Protein AF-A0A954DZJ9-F1 (afdb_monomer_lite)

Radius of gyration: 19.14 Å; chains: 1; bounding box: 50×51×45 Å

pLDDT: mean 76.63, std 18.05, range [41.56, 96.44]

Sequence (138 aa):
LSIPTTGGFVGSLAGLGPGLHGLAHRPPFLQARLPGILSRLGALERLMLSPEGYGTEHLNRLTKSLLARGSRVFSFSFHSPSLRPGCTSYVRTEADRQDFLAVCRQYFDHFLGELGGVSLTPAELRERLLPSRPESSA

Foldseek 3Di:
DDDDFDKAWFAPQRVCVVVVVVVCPDPVNVVPCVVVVCCVVSHTPIDTLELQVDALVRNVRSVVVVVVVVDDDHDRDDDPLLCPACSDPQHPDVVSNVRSVVRVVSNCCCQCPVVVHDDDDPVVVVVVVDPDDPPPDD

Secondary structure (DSSP, 8-state):
-PPPPPEEEESTTTTTHHHHHHHTTSHHHHTT-HHHHHHHTTSSEEEESSSSS--HHHHHHHHHHHHHTT---------GGGGSTTSSSS--S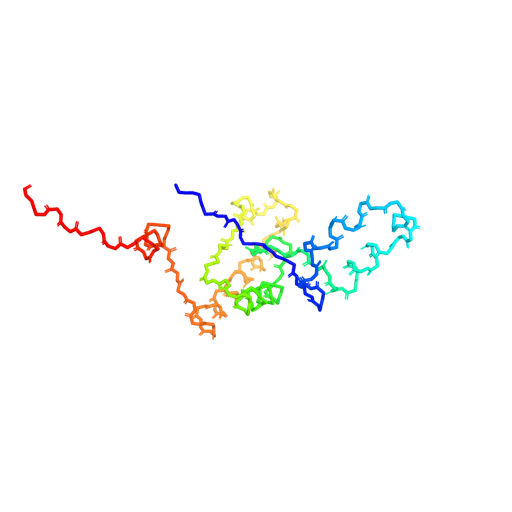HHHHHHHHHHHHHHHHIIIIIS------HHHHHHHHS--PPP---

Structure (mmCIF, N/CA/C/O backbone):
data_AF-A0A954DZJ9-F1
#
_entry.id   AF-A0A954DZJ9-F1
#
loop_
_atom_site.group_PDB
_atom_site.id
_atom_site.type_symbol
_atom_site.label_atom_id
_atom_site.label_alt_id
_atom_site.label_comp_id
_atom_site.label_asym_id
_atom_site.label_entity_id
_atom_site.label_seq_id
_atom_site.pdbx_PDB_ins_code
_atom_site.Cartn_x
_atom_site.Cartn_y
_atom_site.Cartn_z
_atom_site.occupancy
_atom_site.B_iso_or_equiv
_atom_site.auth_seq_id
_atom_site.auth_comp_id
_atom_site.auth_asym_id
_atom_site.auth_atom_id
_atom_site.pdbx_PDB_model_num
ATOM 1 N N . LEU A 1 1 ? -0.071 18.003 9.701 1.00 53.47 1 LEU A N 1
ATOM 2 C CA . LEU A 1 1 ? -0.507 16.596 9.824 1.00 53.47 1 LEU A CA 1
ATOM 3 C C . LEU A 1 1 ? 0.404 15.762 8.939 1.00 53.47 1 LEU A C 1
ATOM 5 O O . LEU A 1 1 ? 0.350 15.932 7.730 1.00 53.47 1 LEU A O 1
ATOM 9 N N . SER A 1 2 ? 1.285 14.951 9.515 1.00 61.16 2 SER A N 1
ATOM 10 C CA . SER A 1 2 ? 2.035 13.941 8.765 1.00 61.16 2 SER A CA 1
ATOM 11 C C . SER A 1 2 ? 1.315 12.603 8.920 1.00 61.16 2 SER A C 1
ATOM 13 O O . SER A 1 2 ? 0.968 12.217 10.035 1.00 61.16 2 SER A O 1
ATOM 15 N N . ILE A 1 3 ? 1.041 11.916 7.809 1.00 72.88 3 ILE A N 1
ATOM 16 C CA . ILE A 1 3 ? 0.506 10.551 7.836 1.00 72.88 3 ILE A CA 1
ATOM 17 C C . ILE A 1 3 ? 1.702 9.605 7.710 1.00 72.88 3 ILE A C 1
ATOM 19 O O . ILE A 1 3 ? 2.432 9.706 6.721 1.00 72.88 3 ILE A O 1
ATOM 23 N N . PRO A 1 4 ? 1.947 8.719 8.690 1.00 73.75 4 PRO A N 1
ATOM 24 C CA . PRO A 1 4 ? 3.036 7.760 8.588 1.00 73.75 4 PRO A CA 1
ATOM 25 C C . PRO A 1 4 ? 2.793 6.805 7.416 1.00 73.75 4 PRO A C 1
ATOM 27 O O . PRO A 1 4 ? 1.655 6.442 7.109 1.00 73.75 4 PRO A O 1
ATOM 30 N N . THR A 1 5 ? 3.869 6.383 6.758 1.00 79.88 5 THR A N 1
ATOM 31 C CA . THR A 1 5 ? 3.792 5.338 5.736 1.00 79.88 5 THR A CA 1
ATOM 32 C C . THR A 1 5 ? 3.426 4.007 6.386 1.00 79.88 5 THR A C 1
ATOM 34 O O . THR A 1 5 ? 3.836 3.703 7.509 1.00 79.88 5 THR A O 1
ATOM 37 N N . THR A 1 6 ? 2.632 3.194 5.692 1.00 80.00 6 THR A N 1
ATOM 38 C CA . THR A 1 6 ? 2.276 1.868 6.197 1.00 80.00 6 THR A CA 1
ATOM 39 C C . THR A 1 6 ? 3.383 0.879 5.863 1.00 80.00 6 THR A C 1
ATOM 41 O O . THR A 1 6 ? 3.667 0.598 4.701 1.00 80.00 6 THR A O 1
ATOM 44 N N . GLY A 1 7 ? 3.980 0.306 6.902 1.00 77.75 7 GLY A N 1
ATOM 45 C CA . GLY A 1 7 ? 4.919 -0.800 6.791 1.00 77.75 7 GLY A CA 1
ATOM 46 C C . GLY A 1 7 ? 4.859 -1.677 8.031 1.00 77.75 7 GLY A C 1
ATOM 47 O O . GLY A 1 7 ? 4.484 -1.223 9.112 1.00 77.75 7 GLY A O 1
ATOM 48 N N . GLY A 1 8 ? 5.203 -2.949 7.879 1.00 73.25 8 GLY A N 1
ATOM 49 C CA . GLY A 1 8 ? 5.116 -3.904 8.972 1.00 73.25 8 GLY A CA 1
ATOM 50 C C . GLY A 1 8 ? 5.833 -5.210 8.679 1.00 73.25 8 GLY A C 1
ATOM 51 O O . GLY A 1 8 ? 6.161 -5.527 7.536 1.00 73.25 8 GLY A O 1
ATOM 52 N N . PHE A 1 9 ? 6.075 -5.971 9.743 1.00 68.06 9 PHE A N 1
ATOM 53 C CA . PHE A 1 9 ? 6.566 -7.339 9.632 1.00 68.06 9 PHE A CA 1
ATOM 54 C C . PHE A 1 9 ? 5.401 -8.293 9.396 1.00 68.06 9 PHE A C 1
ATOM 56 O O . PHE A 1 9 ? 4.387 -8.230 10.101 1.00 68.06 9 PHE A O 1
ATOM 63 N N . VAL A 1 10 ? 5.571 -9.195 8.436 1.00 61.03 10 VAL A N 1
ATOM 64 C CA . VAL A 1 10 ? 4.602 -10.239 8.099 1.00 61.03 10 VAL A CA 1
ATOM 65 C C . VAL A 1 10 ? 5.291 -11.604 8.164 1.00 61.03 10 VAL A C 1
ATOM 67 O O . VAL A 1 10 ? 6.459 -11.720 7.796 1.00 61.03 10 VAL A O 1
ATOM 70 N N . GLY A 1 11 ? 4.586 -12.616 8.683 1.00 59.94 11 GLY A N 1
ATOM 71 C CA . GLY A 1 11 ? 5.116 -13.964 8.926 1.00 59.94 11 GLY A CA 1
ATOM 72 C C . GLY A 1 11 ? 4.651 -14.558 10.261 1.00 59.94 11 GLY A C 1
ATOM 73 O O . GLY A 1 11 ? 4.107 -13.850 11.110 1.00 59.94 11 GLY A O 1
ATOM 74 N N . SER A 1 12 ? 4.879 -15.857 10.467 1.00 55.16 12 SER A N 1
ATOM 75 C CA . SER A 1 12 ? 4.489 -16.598 11.685 1.00 55.16 12 SER A CA 1
ATOM 76 C C . SER A 1 12 ? 5.132 -16.063 12.974 1.00 55.16 12 SER A C 1
ATOM 78 O O . SER A 1 12 ? 4.597 -16.270 14.060 1.00 55.16 12 SER A O 1
ATOM 80 N N . LEU A 1 13 ? 6.238 -15.316 12.863 1.00 54.31 13 LEU A N 1
ATOM 81 C CA . LEU A 1 13 ? 6.938 -14.667 13.977 1.00 54.31 13 LEU A CA 1
ATOM 82 C C . LEU A 1 13 ? 6.727 -13.140 14.022 1.00 54.31 13 LEU A C 1
ATOM 84 O O . LEU A 1 13 ? 7.386 -12.447 14.797 1.00 54.31 13 LEU A O 1
ATOM 88 N N . ALA A 1 14 ? 5.776 -12.591 13.255 1.00 54.00 14 ALA A N 1
ATOM 89 C CA . ALA A 1 14 ? 5.515 -11.148 13.188 1.00 54.00 14 ALA A CA 1
ATOM 90 C C . ALA A 1 14 ? 5.138 -10.512 14.544 1.00 54.00 14 ALA A C 1
ATOM 92 O O . ALA A 1 14 ? 5.333 -9.306 14.733 1.00 54.00 14 ALA A O 1
ATOM 93 N N . GLY A 1 15 ? 4.623 -11.305 15.493 1.00 51.69 15 GLY A N 1
ATOM 94 C CA . GLY A 1 15 ? 4.345 -10.890 16.874 1.00 51.69 15 GLY A CA 1
ATOM 95 C C . GLY A 1 15 ? 5.594 -10.730 17.754 1.00 51.69 15 GLY A C 1
ATOM 96 O O . GLY A 1 15 ? 5.566 -9.955 18.703 1.00 51.69 15 GLY A O 1
ATOM 97 N N . LEU A 1 16 ? 6.706 -11.390 17.410 1.00 52.91 16 LEU A N 1
ATOM 98 C CA . LEU A 1 16 ? 7.977 -11.325 18.144 1.00 52.91 16 LEU A CA 1
ATOM 99 C C . LEU A 1 16 ? 8.952 -10.276 17.580 1.00 52.91 16 LEU A C 1
ATOM 101 O O . LEU A 1 16 ? 10.014 -10.061 18.158 1.00 52.91 16 LEU A O 1
ATOM 105 N N . GLY A 1 17 ? 8.602 -9.598 16.480 1.00 50.22 17 GLY A N 1
ATOM 106 C CA . GLY A 1 17 ? 9.463 -8.635 15.777 1.00 50.22 17 GLY A CA 1
ATOM 107 C C . GLY A 1 17 ? 10.120 -7.564 16.668 1.00 50.22 17 GLY A C 1
ATOM 108 O O . GLY A 1 17 ? 11.341 -7.417 16.603 1.00 50.22 17 GLY A O 1
ATOM 109 N N . PRO A 1 18 ? 9.377 -6.857 17.547 1.00 50.56 18 PRO A N 1
ATOM 110 C CA . PRO A 1 18 ? 9.975 -5.865 18.447 1.00 50.56 18 PRO A CA 1
ATOM 111 C C . PRO A 1 18 ? 10.922 -6.485 19.490 1.00 50.56 18 PRO A C 1
ATOM 113 O O . PRO A 1 18 ? 11.958 -5.905 19.806 1.00 50.56 18 PRO A O 1
ATOM 116 N N . GLY A 1 19 ? 10.598 -7.680 19.999 1.00 48.88 19 GLY A N 1
ATOM 117 C CA . GLY A 1 19 ? 11.401 -8.380 21.010 1.00 48.88 19 GLY A CA 1
ATOM 118 C C . GLY A 1 19 ? 12.680 -9.004 20.444 1.00 48.88 19 GLY A C 1
ATOM 119 O O . GLY A 1 19 ? 13.732 -8.969 21.080 1.00 48.88 19 GLY A O 1
ATOM 120 N N . LEU A 1 20 ? 12.624 -9.512 19.212 1.00 50.66 20 LEU A N 1
ATOM 121 C CA . LEU A 1 20 ? 13.772 -10.110 18.530 1.00 50.66 20 LEU A CA 1
ATOM 122 C C . LEU A 1 20 ? 14.779 -9.062 18.043 1.00 50.66 20 LEU A C 1
ATOM 124 O O . LEU A 1 20 ? 15.974 -9.344 18.049 1.00 50.66 20 LEU A O 1
ATOM 128 N N . HIS A 1 21 ? 14.341 -7.843 17.708 1.00 46.94 21 HIS A N 1
ATOM 129 C CA . HIS A 1 21 ? 15.256 -6.743 17.381 1.00 46.94 21 HIS A CA 1
ATOM 130 C C . HIS A 1 21 ? 16.143 -6.351 18.581 1.00 46.94 21 HIS A C 1
ATOM 132 O O . HIS A 1 21 ? 17.316 -6.030 18.407 1.00 46.94 21 HIS A O 1
ATOM 138 N N . GLY A 1 22 ? 15.620 -6.445 19.812 1.00 49.69 22 GLY A N 1
ATOM 139 C CA . GLY A 1 22 ? 16.402 -6.225 21.037 1.00 49.69 22 GLY A CA 1
ATOM 140 C C . GLY A 1 22 ? 17.350 -7.380 21.388 1.00 49.69 22 GLY A C 1
ATOM 141 O O . GLY A 1 22 ? 18.456 -7.151 21.876 1.00 49.69 22 GLY A O 1
ATOM 142 N N . LEU A 1 23 ? 16.952 -8.626 21.112 1.00 51.22 23 LEU A N 1
ATOM 143 C CA . LEU A 1 23 ? 17.765 -9.821 21.384 1.00 51.22 23 LEU A CA 1
ATOM 144 C C . LEU A 1 23 ? 18.866 -10.067 20.339 1.00 51.22 23 LEU A C 1
ATOM 146 O O . LEU A 1 23 ? 19.933 -10.567 20.695 1.00 51.22 23 LEU A O 1
ATOM 150 N N . ALA A 1 24 ? 18.657 -9.663 19.083 1.00 48.84 24 ALA A N 1
ATOM 151 C CA . ALA A 1 24 ? 19.630 -9.805 17.994 1.00 48.84 24 ALA A CA 1
ATOM 152 C C . ALA A 1 24 ? 20.887 -8.922 18.152 1.00 48.84 24 ALA A C 1
ATOM 154 O O . ALA A 1 24 ? 21.877 -9.145 17.458 1.00 48.84 24 ALA A O 1
ATOM 155 N N . HIS A 1 25 ? 20.880 -7.965 19.088 1.00 48.75 25 HIS A N 1
ATOM 156 C CA . HIS A 1 25 ? 22.047 -7.157 19.459 1.00 48.75 25 HIS A CA 1
ATOM 157 C C . HIS A 1 25 ? 22.874 -7.746 20.618 1.00 48.75 25 HIS A C 1
ATOM 159 O O . HIS A 1 25 ? 23.832 -7.112 21.063 1.00 48.75 25 HIS A O 1
ATOM 165 N N . ARG A 1 26 ? 22.549 -8.952 21.119 1.00 51.06 26 ARG A N 1
ATOM 166 C CA . ARG A 1 26 ? 23.372 -9.637 22.130 1.00 51.06 26 ARG A CA 1
ATOM 167 C C . ARG A 1 26 ? 24.415 -10.566 21.484 1.00 51.06 26 ARG A C 1
ATOM 169 O O . ARG A 1 26 ? 24.084 -11.310 20.558 1.00 51.06 26 ARG A O 1
ATOM 176 N N . PRO A 1 27 ? 25.663 -10.578 21.998 1.00 48.00 27 PRO A N 1
ATOM 177 C CA . PRO A 1 27 ? 26.814 -11.200 21.340 1.00 48.00 27 PRO A CA 1
ATOM 178 C C . PRO A 1 27 ? 26.690 -12.689 20.956 1.00 48.00 27 PRO A C 1
ATOM 180 O O . PRO A 1 27 ? 27.222 -13.029 19.900 1.00 48.00 27 PRO A O 1
ATOM 183 N N . PRO A 1 28 ? 25.981 -13.589 21.677 1.00 52.41 28 PRO A N 1
ATOM 184 C CA . PRO A 1 28 ? 25.961 -14.997 21.269 1.00 52.41 28 PRO A CA 1
ATOM 185 C C . PRO A 1 28 ? 25.149 -15.272 19.988 1.00 52.41 28 PRO A C 1
ATOM 187 O O . PRO A 1 28 ? 25.346 -16.310 19.365 1.00 52.41 28 PRO A O 1
ATOM 190 N N . PHE A 1 29 ? 24.267 -14.361 19.548 1.00 47.72 29 PHE A N 1
ATOM 191 C CA . PHE A 1 29 ? 23.395 -14.585 18.379 1.00 47.72 29 PHE A CA 1
ATOM 192 C C . PHE A 1 29 ? 23.933 -14.001 17.059 1.00 47.72 29 PHE A C 1
ATOM 194 O O . PHE A 1 29 ? 23.497 -14.417 15.984 1.00 47.72 29 PHE A O 1
ATOM 201 N N . LEU A 1 30 ? 24.918 -13.097 17.115 1.00 49.56 30 LEU A N 1
ATOM 202 C CA . LEU A 1 30 ? 25.586 -12.524 15.935 1.00 49.56 30 LEU A CA 1
ATOM 203 C C . LEU A 1 30 ? 26.474 -13.545 15.204 1.00 49.56 30 LEU A C 1
ATOM 205 O O . LEU A 1 30 ? 26.577 -13.509 13.979 1.00 49.56 30 LEU A O 1
ATOM 209 N N . GLN A 1 31 ? 27.071 -14.493 15.934 1.00 48.66 31 GLN A N 1
ATOM 210 C CA . GLN A 1 31 ? 27.932 -15.533 15.354 1.00 48.66 31 GLN A CA 1
ATOM 211 C C . GLN A 1 31 ? 27.162 -16.601 14.566 1.00 48.66 31 GLN A C 1
ATOM 213 O O . GLN A 1 31 ? 27.748 -17.276 13.722 1.00 48.66 31 GLN A O 1
ATOM 218 N N . ALA A 1 32 ? 25.851 -16.742 14.779 1.00 53.25 32 ALA A N 1
ATOM 219 C CA . ALA A 1 32 ? 25.109 -17.882 14.252 1.00 53.25 32 ALA A CA 1
ATOM 220 C C . ALA A 1 32 ? 24.558 -17.702 12.821 1.00 53.25 32 ALA A C 1
ATOM 222 O O . ALA A 1 32 ? 23.932 -18.621 12.306 1.00 53.25 32 ALA A O 1
ATOM 223 N N . ARG A 1 33 ? 24.731 -16.545 12.153 1.00 51.00 33 ARG A N 1
ATOM 224 C CA . ARG A 1 33 ? 24.140 -16.249 10.814 1.00 51.00 33 ARG A CA 1
ATOM 225 C C . ARG A 1 33 ? 22.610 -16.469 10.703 1.00 51.00 33 ARG A C 1
ATOM 227 O O . ARG A 1 33 ? 22.045 -16.339 9.616 1.00 51.00 33 ARG A O 1
ATOM 234 N N . LEU A 1 34 ? 21.917 -16.719 11.816 1.00 49.97 34 LEU A N 1
ATOM 235 C CA . LEU A 1 34 ? 20.474 -16.962 11.892 1.00 49.97 34 LEU A CA 1
ATOM 236 C C . LEU A 1 34 ? 19.585 -15.820 11.356 1.00 49.97 34 LEU A C 1
ATOM 238 O O . LEU A 1 34 ? 18.559 -16.137 10.751 1.00 49.97 34 LEU A O 1
ATOM 242 N N . PRO A 1 35 ? 19.939 -14.521 11.489 1.00 51.38 35 PRO A N 1
ATOM 243 C CA . PRO A 1 35 ? 19.103 -13.437 10.963 1.00 51.38 35 PRO A CA 1
ATOM 244 C C . PRO A 1 35 ? 18.878 -13.540 9.447 1.00 51.38 35 PRO A C 1
ATOM 246 O O . PRO A 1 35 ? 17.789 -13.255 8.953 1.00 51.38 35 PRO A O 1
ATOM 249 N N . GLY A 1 36 ? 19.890 -14.009 8.707 1.00 49.59 36 GLY A N 1
ATOM 250 C CA . GLY A 1 36 ? 19.811 -14.176 7.256 1.00 49.59 36 GLY A CA 1
ATOM 251 C C . GLY A 1 36 ? 18.955 -15.367 6.820 1.00 49.59 36 GLY A C 1
ATOM 252 O O . GLY A 1 36 ? 18.349 -15.317 5.754 1.00 49.59 36 GLY A O 1
ATOM 253 N N . ILE A 1 37 ? 18.867 -16.420 7.637 1.00 53.84 37 ILE A N 1
ATOM 254 C CA . ILE A 1 37 ? 18.069 -17.621 7.338 1.00 53.84 37 ILE A CA 1
ATOM 255 C C . ILE A 1 37 ? 16.589 -17.378 7.676 1.00 53.84 37 ILE A C 1
ATOM 257 O O . ILE A 1 37 ? 15.716 -17.724 6.886 1.00 53.84 37 ILE A O 1
ATOM 261 N N . LEU A 1 38 ? 16.298 -16.693 8.787 1.00 48.69 38 LEU A N 1
ATOM 262 C CA . LEU A 1 38 ? 14.930 -16.330 9.188 1.00 48.69 38 LEU A CA 1
ATOM 263 C C . LEU A 1 38 ? 14.282 -15.292 8.257 1.00 48.69 38 LEU A C 1
ATOM 265 O O . LEU A 1 38 ? 13.086 -15.380 7.980 1.00 48.69 38 LEU A O 1
ATOM 269 N N . SER A 1 39 ? 15.072 -14.354 7.726 1.00 47.44 39 SER A N 1
ATOM 270 C CA . SER A 1 39 ? 14.625 -13.410 6.689 1.00 47.44 39 SER A CA 1
ATOM 271 C C . SER A 1 39 ? 14.310 -14.121 5.360 1.00 47.44 39 SER A C 1
ATOM 273 O O . SER A 1 39 ? 13.371 -13.756 4.660 1.00 47.44 39 SER A O 1
ATOM 275 N N . ARG A 1 40 ? 15.033 -15.210 5.046 1.00 48.28 40 ARG A N 1
ATOM 276 C CA . ARG A 1 40 ? 14.842 -16.025 3.830 1.00 48.28 40 ARG A CA 1
ATOM 277 C C . ARG A 1 40 ? 13.704 -17.049 3.912 1.00 48.28 40 ARG A C 1
ATOM 279 O O . ARG A 1 40 ? 13.290 -17.552 2.876 1.00 48.28 40 ARG A O 1
ATOM 286 N N . LEU A 1 41 ? 13.193 -17.347 5.108 1.00 49.41 41 LEU A N 1
ATOM 287 C CA . LEU A 1 41 ? 12.119 -18.327 5.339 1.00 49.41 41 LEU A CA 1
ATOM 288 C C . LEU A 1 41 ? 10.715 -17.700 5.475 1.00 49.41 41 LEU A C 1
ATOM 290 O O . LEU A 1 41 ? 9.775 -18.394 5.851 1.00 49.41 41 LEU A O 1
ATOM 294 N N . GLY A 1 42 ? 10.544 -16.398 5.212 1.00 50.28 42 GLY A N 1
ATOM 295 C CA . GLY A 1 42 ? 9.234 -15.729 5.312 1.00 50.28 42 GLY A CA 1
ATOM 296 C C . GLY A 1 42 ? 8.730 -15.526 6.750 1.00 50.28 42 GLY A C 1
ATOM 297 O O . GLY A 1 42 ? 7.559 -15.215 6.968 1.00 50.28 42 GLY A O 1
ATOM 298 N N . ALA A 1 43 ? 9.606 -15.699 7.747 1.00 53.19 43 ALA A N 1
ATOM 299 C CA . ALA A 1 43 ? 9.260 -15.557 9.160 1.00 53.19 43 ALA A CA 1
ATOM 300 C C . ALA A 1 43 ? 9.228 -14.091 9.631 1.00 53.19 43 ALA A C 1
ATOM 302 O O . ALA A 1 43 ? 8.443 -13.748 10.518 1.00 53.19 43 ALA A O 1
ATOM 303 N N . LEU A 1 44 ? 10.072 -13.239 9.038 1.00 55.06 44 LEU A N 1
ATOM 304 C CA . LEU A 1 44 ? 10.180 -11.805 9.316 1.00 55.06 44 LEU A CA 1
ATOM 305 C C . LEU A 1 44 ? 10.468 -11.046 8.019 1.00 55.06 44 LEU A C 1
ATOM 307 O O . LEU A 1 44 ? 11.588 -10.609 7.766 1.00 55.06 44 LEU A O 1
ATOM 311 N N . GLU A 1 45 ? 9.445 -10.888 7.189 1.00 66.62 45 GLU A N 1
ATOM 312 C CA . GLU A 1 45 ? 9.546 -10.063 5.991 1.00 66.62 45 GLU A CA 1
ATOM 313 C C . GLU A 1 45 ? 9.056 -8.648 6.301 1.00 66.62 45 GLU A C 1
ATOM 315 O O . GLU A 1 45 ? 7.940 -8.465 6.797 1.00 66.62 45 GLU A O 1
ATOM 320 N N . ARG A 1 46 ? 9.902 -7.641 6.055 1.00 72.75 46 ARG A N 1
ATOM 321 C CA . ARG A 1 46 ? 9.535 -6.232 6.230 1.00 72.75 46 ARG A CA 1
ATOM 322 C C . ARG A 1 46 ? 8.898 -5.733 4.942 1.00 72.75 46 ARG A C 1
ATOM 324 O O . ARG A 1 46 ? 9.609 -5.395 4.004 1.00 72.75 46 ARG A O 1
ATOM 331 N N . LEU A 1 47 ? 7.575 -5.659 4.936 1.00 80.25 47 LEU A N 1
ATOM 332 C CA . LEU A 1 47 ? 6.812 -5.151 3.806 1.00 80.25 47 LEU A CA 1
ATOM 333 C C . LEU A 1 47 ? 6.434 -3.688 4.022 1.00 80.25 47 LEU A C 1
ATOM 335 O O . LEU A 1 47 ? 6.184 -3.245 5.146 1.00 80.25 47 LEU A O 1
ATOM 339 N N . MET A 1 48 ? 6.361 -2.949 2.921 1.00 86.38 48 MET A N 1
ATOM 340 C CA . MET A 1 48 ? 5.772 -1.617 2.865 1.00 86.38 48 MET A CA 1
ATOM 341 C C . MET A 1 48 ? 4.582 -1.635 1.920 1.00 86.38 48 MET A C 1
ATOM 343 O O . MET A 1 48 ? 4.579 -2.370 0.936 1.00 86.38 48 MET A O 1
ATOM 347 N N . LEU A 1 49 ? 3.582 -0.808 2.210 1.00 88.88 49 LEU A N 1
ATOM 348 C CA . LEU A 1 49 ? 2.414 -0.663 1.359 1.00 88.88 49 LEU A CA 1
ATOM 349 C C . LEU A 1 49 ? 2.737 0.260 0.174 1.00 88.88 49 LEU A C 1
ATOM 351 O O . LEU A 1 49 ? 2.336 1.424 0.126 1.00 88.88 49 LEU A O 1
ATOM 355 N N . SER A 1 50 ? 3.540 -0.270 -0.747 1.00 90.81 50 SER A N 1
ATOM 356 C CA . SER A 1 50 ? 4.023 0.407 -1.946 1.00 90.81 50 SER A CA 1
ATOM 357 C C . SER A 1 50 ? 4.134 -0.581 -3.111 1.00 90.81 50 SER A C 1
ATOM 359 O O . SER A 1 50 ? 4.645 -1.679 -2.908 1.00 90.81 50 SER A O 1
ATOM 361 N N . PRO A 1 51 ? 3.743 -0.195 -4.334 1.00 89.25 51 PRO A N 1
ATOM 362 C CA . PRO A 1 51 ? 3.979 -0.978 -5.549 1.00 89.25 51 PRO A CA 1
ATOM 363 C C . PRO A 1 51 ? 5.469 -1.015 -5.957 1.00 89.25 51 PRO A C 1
ATOM 365 O O . PRO A 1 51 ? 5.850 -1.736 -6.875 1.00 89.25 51 PRO A O 1
ATOM 368 N N . GLU A 1 52 ? 6.342 -0.246 -5.296 1.00 88.19 52 GLU A N 1
ATOM 369 C CA . GLU A 1 52 ? 7.782 -0.233 -5.569 1.00 88.19 52 GLU A CA 1
ATOM 370 C C . GLU A 1 52 ? 8.472 -1.455 -4.958 1.00 88.19 52 GLU A C 1
ATOM 372 O O . GLU A 1 52 ? 8.845 -1.467 -3.784 1.00 88.19 52 GLU A O 1
ATOM 377 N N . GLY A 1 53 ? 8.643 -2.492 -5.777 1.00 81.56 53 GLY A N 1
ATOM 378 C CA . GLY A 1 53 ? 9.321 -3.728 -5.383 1.00 81.56 53 GLY A CA 1
ATOM 379 C C . GLY A 1 53 ? 8.421 -4.762 -4.702 1.00 81.56 53 GLY A C 1
ATOM 380 O O . GLY A 1 53 ? 8.918 -5.825 -4.338 1.00 81.56 53 GLY A O 1
ATOM 381 N N . TYR A 1 54 ? 7.115 -4.497 -4.574 1.00 87.50 54 TYR A N 1
ATOM 382 C CA . TYR A 1 54 ? 6.141 -5.445 -4.031 1.00 87.50 54 TYR A CA 1
ATOM 383 C C . TYR A 1 54 ? 4.939 -5.608 -4.963 1.00 87.50 54 TYR A C 1
ATOM 385 O O . TYR A 1 54 ? 4.326 -4.634 -5.390 1.00 87.50 54 TYR A O 1
ATOM 393 N N . GLY A 1 55 ? 4.587 -6.861 -5.253 1.00 90.25 55 GLY A N 1
ATOM 394 C CA . GLY A 1 55 ? 3.376 -7.200 -6.007 1.00 90.25 55 GLY A CA 1
ATOM 395 C C . GLY A 1 55 ? 2.109 -7.228 -5.146 1.00 90.25 55 GLY A C 1
ATOM 396 O O . GLY A 1 55 ? 2.173 -7.217 -3.915 1.00 90.25 55 GLY A O 1
ATOM 397 N N . THR A 1 56 ? 0.955 -7.356 -5.803 1.00 92.56 56 THR A N 1
ATOM 398 C CA . THR A 1 56 ? -0.389 -7.345 -5.195 1.00 92.56 56 THR A CA 1
ATOM 399 C C . THR A 1 56 ? -0.533 -8.310 -4.011 1.00 92.56 56 THR A C 1
ATOM 401 O O . THR A 1 56 ? -1.083 -7.945 -2.973 1.00 92.56 56 THR A O 1
ATOM 404 N N . GLU A 1 57 ? 0.012 -9.526 -4.115 1.00 90.31 57 GLU A N 1
ATOM 405 C CA . GLU A 1 57 ? -0.057 -10.534 -3.047 1.00 90.31 57 GLU A CA 1
ATOM 406 C C . GLU A 1 57 ? 0.623 -10.067 -1.749 1.00 90.31 57 GLU A C 1
ATOM 408 O O . GLU A 1 57 ? 0.066 -10.215 -0.658 1.00 90.31 57 GLU A O 1
ATOM 413 N N . HIS A 1 58 ? 1.800 -9.442 -1.857 1.00 89.75 58 HIS A N 1
ATOM 414 C CA . HIS A 1 58 ? 2.539 -8.913 -0.710 1.00 89.75 58 HIS A CA 1
ATOM 415 C C . HIS A 1 58 ? 1.741 -7.808 -0.012 1.00 89.75 58 HIS A C 1
ATOM 417 O O . HIS A 1 58 ? 1.612 -7.816 1.214 1.00 89.75 58 HIS A O 1
ATOM 423 N N . LEU A 1 59 ? 1.162 -6.896 -0.796 1.00 93.00 59 LEU A N 1
ATOM 424 C CA . LEU A 1 59 ? 0.359 -5.782 -0.295 1.00 93.00 59 LEU A CA 1
ATOM 425 C C . LEU A 1 59 ? -0.887 -6.287 0.437 1.00 93.00 59 LEU A C 1
ATOM 427 O O . LEU A 1 59 ? -1.138 -5.896 1.577 1.00 93.00 59 LEU A O 1
ATOM 431 N N . ASN A 1 60 ? -1.610 -7.236 -0.160 1.00 93.06 60 ASN A N 1
ATOM 432 C CA . ASN A 1 60 ? -2.792 -7.842 0.449 1.00 93.06 60 ASN A CA 1
ATOM 433 C C . ASN A 1 60 ? -2.445 -8.579 1.749 1.00 93.06 60 ASN A C 1
ATOM 435 O O . ASN A 1 60 ? -3.157 -8.452 2.748 1.00 93.06 60 ASN A O 1
ATOM 439 N N . ARG A 1 61 ? -1.330 -9.319 1.775 1.00 90.12 61 ARG A N 1
ATOM 440 C CA . ARG A 1 61 ? -0.873 -10.035 2.973 1.00 90.12 61 ARG A CA 1
ATOM 441 C C . ARG A 1 61 ? -0.475 -9.073 4.097 1.00 90.12 61 ARG A C 1
ATOM 443 O O . ARG A 1 61 ? -0.834 -9.314 5.252 1.00 90.12 61 ARG A O 1
ATOM 450 N N . LEU A 1 62 ? 0.215 -7.976 3.774 1.00 89.88 62 LEU A N 1
ATOM 451 C CA . LEU A 1 62 ? 0.542 -6.918 4.734 1.00 89.88 62 LEU A CA 1
ATOM 452 C C . LEU A 1 62 ? -0.725 -6.291 5.316 1.00 89.88 62 LEU A C 1
ATOM 454 O O . LEU A 1 62 ? -0.860 -6.223 6.539 1.00 89.88 62 LEU A O 1
ATOM 458 N N . THR A 1 63 ? -1.666 -5.889 4.463 1.00 91.56 63 THR A N 1
ATOM 459 C CA . THR A 1 63 ? -2.917 -5.260 4.896 1.00 91.56 63 THR A CA 1
ATOM 460 C C . THR A 1 63 ? -3.729 -6.193 5.791 1.00 91.56 63 THR A C 1
ATOM 462 O O . THR A 1 63 ? -4.112 -5.790 6.886 1.00 91.56 63 THR A O 1
ATOM 465 N N . LYS A 1 64 ? -3.914 -7.464 5.407 1.00 91.19 64 LYS A N 1
ATOM 466 C CA . LYS A 1 64 ? -4.626 -8.462 6.228 1.00 91.19 64 LYS A CA 1
ATOM 467 C C . LYS A 1 64 ? -3.956 -8.688 7.588 1.00 91.19 64 LYS A C 1
ATOM 469 O O . LYS A 1 64 ? -4.638 -8.718 8.610 1.00 91.19 64 LYS A O 1
ATOM 474 N N . SER A 1 65 ? -2.625 -8.788 7.618 1.00 87.56 65 SER A N 1
ATOM 475 C CA . SER A 1 65 ? -1.853 -8.936 8.862 1.00 87.56 65 SER A CA 1
ATOM 476 C C . SER A 1 65 ? -2.046 -7.742 9.801 1.00 87.56 65 SER A C 1
ATOM 478 O O . SER A 1 65 ? -2.327 -7.907 10.987 1.00 87.56 65 SER A O 1
ATOM 480 N N . LEU A 1 66 ? -1.942 -6.521 9.278 1.00 87.88 66 LEU A N 1
ATOM 481 C CA . LEU A 1 66 ? -2.117 -5.300 10.062 1.00 87.88 66 LEU A CA 1
ATOM 482 C C . LEU A 1 66 ? -3.574 -5.099 10.513 1.00 87.88 66 LEU A C 1
ATOM 484 O O . LEU A 1 66 ? -3.805 -4.710 11.658 1.00 87.88 66 LEU A O 1
ATOM 488 N N . LEU A 1 67 ? -4.556 -5.432 9.667 1.00 90.88 67 LEU A N 1
ATOM 489 C CA . LEU A 1 67 ? -5.979 -5.435 10.029 1.00 90.88 67 LEU A CA 1
ATOM 490 C C . LEU A 1 67 ? -6.249 -6.348 11.232 1.00 90.88 67 LEU A C 1
ATOM 492 O O . LEU A 1 67 ? -6.896 -5.917 12.195 1.00 90.88 67 LEU A O 1
ATOM 496 N N . ALA A 1 68 ? -5.708 -7.572 11.205 1.00 88.75 68 ALA A N 1
ATOM 497 C CA . ALA A 1 68 ? -5.821 -8.540 12.297 1.00 88.75 68 ALA A CA 1
ATOM 498 C C . ALA A 1 68 ? -5.162 -8.048 13.600 1.00 88.75 68 ALA A C 1
ATOM 500 O O . ALA A 1 68 ? -5.601 -8.402 14.689 1.00 88.75 68 ALA A O 1
ATOM 501 N N . ARG A 1 69 ? -4.147 -7.180 13.500 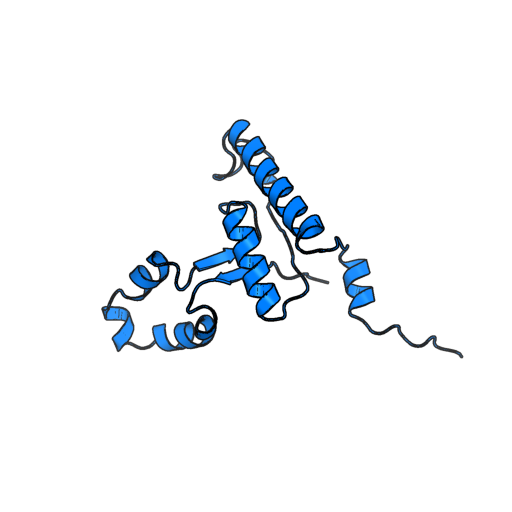1.00 86.19 69 ARG A N 1
ATOM 502 C CA . ARG A 1 69 ? -3.459 -6.544 14.641 1.00 86.19 69 ARG A CA 1
ATOM 503 C C . ARG A 1 69 ? -4.138 -5.258 15.126 1.00 86.19 69 ARG A C 1
ATOM 505 O O . ARG A 1 69 ? -3.605 -4.586 16.002 1.00 86.19 69 ARG A O 1
ATOM 512 N N . GLY A 1 70 ? -5.296 -4.907 14.565 1.00 87.88 70 GLY A N 1
ATOM 513 C CA . GLY A 1 70 ? -6.085 -3.748 14.986 1.00 87.88 70 GLY A CA 1
ATOM 514 C C . GLY A 1 70 ? -5.812 -2.459 14.208 1.00 87.88 70 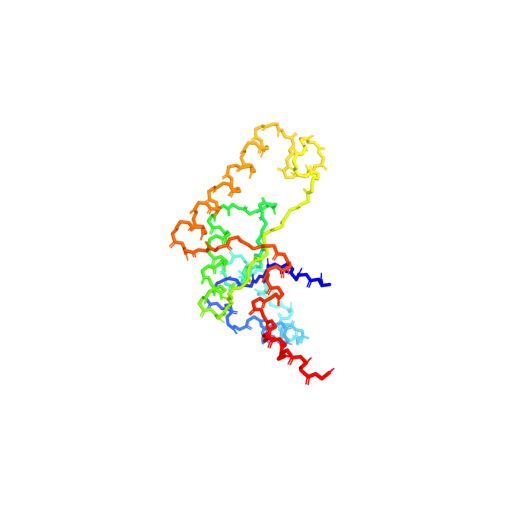GLY A C 1
ATOM 515 O O . GLY A 1 70 ? -6.469 -1.456 14.476 1.00 87.88 70 GLY A O 1
ATOM 516 N N . SER A 1 71 ? -4.911 -2.450 13.219 1.00 90.12 71 SER A N 1
ATOM 517 C CA . SER A 1 71 ? -4.742 -1.279 12.351 1.00 90.12 71 SER A CA 1
ATOM 518 C C . SER A 1 71 ? -6.018 -1.029 11.543 1.00 90.12 71 SER A C 1
ATOM 520 O O . SER A 1 71 ? -6.665 -1.965 11.071 1.00 90.12 71 SER A O 1
ATOM 522 N N . ARG A 1 72 ? -6.405 0.242 11.404 1.00 90.31 72 ARG A N 1
ATOM 523 C CA . ARG A 1 72 ? -7.605 0.669 10.655 1.00 90.31 72 ARG A CA 1
ATOM 524 C C . ARG A 1 72 ? -7.322 1.737 9.604 1.00 90.31 72 ARG A C 1
ATOM 526 O O . ARG A 1 72 ? -8.194 2.045 8.804 1.00 90.31 72 ARG A O 1
ATOM 533 N N . VAL A 1 73 ? -6.112 2.290 9.603 1.00 90.06 73 VAL A N 1
ATOM 534 C CA . VAL A 1 73 ? -5.679 3.336 8.677 1.00 90.06 73 VAL A CA 1
ATOM 535 C C . VAL A 1 73 ? -4.459 2.826 7.927 1.00 90.06 73 VAL A C 1
ATOM 537 O O . VAL A 1 73 ? -3.502 2.359 8.547 1.00 90.06 73 VAL A O 1
ATOM 540 N N . PHE A 1 74 ? -4.510 2.923 6.601 1.00 91.94 74 PHE A N 1
ATOM 541 C CA . PHE A 1 74 ? -3.478 2.444 5.689 1.00 91.94 74 PHE A CA 1
ATOM 542 C C . PHE A 1 74 ? -3.091 3.567 4.730 1.00 91.94 74 PHE A C 1
ATOM 544 O O . PHE A 1 74 ? -3.954 4.206 4.136 1.00 91.94 74 PHE A O 1
ATOM 551 N N . SER A 1 75 ? -1.793 3.805 4.591 1.00 91.56 75 SER A N 1
ATOM 552 C CA . SER A 1 75 ? -1.204 4.785 3.688 1.00 91.56 75 SER A CA 1
ATOM 553 C C . SER A 1 75 ? -0.475 4.039 2.578 1.00 91.56 75 SER A C 1
ATOM 555 O O . SER A 1 75 ? 0.555 3.406 2.824 1.00 91.56 75 SER A O 1
ATOM 557 N N . PHE A 1 76 ? -1.050 4.079 1.377 1.00 91.00 76 PHE A N 1
ATOM 558 C CA . PHE A 1 76 ? -0.454 3.541 0.158 1.00 91.00 76 PHE A CA 1
ATOM 559 C C . PHE A 1 76 ? 0.380 4.636 -0.506 1.00 91.00 76 PHE A C 1
ATOM 561 O O . PHE A 1 76 ? -0.147 5.700 -0.833 1.00 91.00 76 PHE A O 1
ATOM 568 N N . SER A 1 77 ? 1.676 4.398 -0.698 1.00 89.50 77 SER A N 1
ATOM 569 C CA . SER A 1 77 ? 2.603 5.443 -1.147 1.00 89.50 77 SER A CA 1
ATOM 570 C C . SER A 1 77 ? 3.616 4.924 -2.155 1.00 89.50 77 SER A C 1
ATOM 572 O O . SER A 1 77 ? 4.184 3.857 -1.952 1.00 89.50 77 SER A O 1
ATOM 574 N N . PHE A 1 78 ? 3.905 5.724 -3.177 1.00 91.00 78 PHE A N 1
ATOM 575 C CA . PHE A 1 78 ? 5.001 5.530 -4.126 1.00 91.00 78 PHE A CA 1
ATOM 576 C C . PHE A 1 78 ? 5.556 6.888 -4.558 1.00 91.00 78 PHE A C 1
ATOM 578 O O . PHE A 1 78 ? 4.915 7.925 -4.368 1.00 91.00 78 PHE A O 1
ATOM 585 N N . HIS A 1 79 ? 6.743 6.892 -5.152 1.00 88.62 79 HIS A N 1
ATOM 586 C CA . HIS A 1 79 ? 7.396 8.101 -5.625 1.00 88.62 79 HIS A CA 1
ATOM 587 C C . HIS A 1 79 ? 6.976 8.393 -7.071 1.00 88.62 79 HIS A C 1
ATOM 589 O O . HIS A 1 79 ? 6.948 7.502 -7.920 1.00 88.62 79 HIS A O 1
ATOM 595 N N . SER A 1 80 ? 6.694 9.660 -7.388 1.00 87.56 80 SER A N 1
ATOM 596 C CA . SER A 1 80 ? 6.301 10.070 -8.744 1.00 87.56 80 SER A CA 1
ATOM 597 C C . SER A 1 80 ? 7.288 9.681 -9.863 1.00 87.56 80 SER A C 1
ATOM 599 O O . SER A 1 80 ? 6.806 9.412 -10.966 1.00 87.56 80 SER A O 1
ATOM 601 N N . PRO A 1 81 ? 8.619 9.558 -9.643 1.00 89.50 81 PRO A N 1
ATOM 602 C CA . PRO A 1 81 ? 9.534 9.050 -10.665 1.00 89.50 81 PRO A CA 1
ATOM 603 C C . PRO A 1 81 ? 9.211 7.624 -11.126 1.00 89.50 81 PRO A C 1
ATOM 605 O O . PRO A 1 81 ? 9.475 7.302 -12.278 1.00 89.50 81 PRO A O 1
ATOM 608 N N . SER A 1 82 ? 8.586 6.794 -10.283 1.00 84.94 82 SER A N 1
ATOM 609 C CA . SER A 1 82 ? 8.171 5.429 -10.640 1.00 84.94 82 SER A CA 1
ATOM 610 C C . SER A 1 82 ? 7.043 5.397 -11.678 1.00 84.94 82 SER A C 1
ATOM 612 O O . SER A 1 82 ? 6.781 4.357 -12.265 1.00 84.94 82 SER A O 1
ATOM 614 N N . LEU A 1 83 ? 6.400 6.532 -11.976 1.00 86.81 83 LEU A N 1
ATOM 615 C CA . LEU A 1 83 ? 5.437 6.636 -13.077 1.00 86.81 83 LEU A CA 1
ATOM 616 C C . LEU A 1 83 ? 6.091 6.922 -14.434 1.00 86.81 83 LEU A C 1
ATOM 618 O O . LEU A 1 83 ? 5.398 6.891 -15.452 1.00 86.81 83 LEU A O 1
ATOM 622 N N . ARG A 1 84 ? 7.393 7.234 -14.464 1.00 87.75 84 ARG A N 1
ATOM 623 C CA . ARG A 1 84 ? 8.128 7.550 -15.689 1.00 87.75 84 ARG A CA 1
ATOM 624 C C . ARG A 1 84 ? 9.149 6.444 -15.991 1.00 87.75 84 ARG A C 1
ATOM 626 O O . ARG A 1 84 ? 10.060 6.243 -15.186 1.00 87.75 84 ARG A O 1
ATOM 633 N N . PRO A 1 85 ? 9.057 5.777 -17.156 1.00 89.75 85 PRO A N 1
ATOM 634 C CA . PRO A 1 85 ? 10.055 4.800 -17.575 1.00 89.75 85 PRO A CA 1
ATOM 635 C C . PRO A 1 85 ? 11.470 5.380 -17.575 1.00 89.75 85 PRO A C 1
ATOM 637 O O . PRO A 1 85 ? 11.699 6.487 -18.061 1.00 89.75 85 PRO A O 1
ATOM 640 N N . GLY A 1 86 ? 12.411 4.630 -17.004 1.00 84.75 86 GLY A N 1
ATOM 641 C CA . GLY A 1 86 ? 13.833 4.971 -16.966 1.00 84.75 86 GLY A CA 1
ATOM 642 C C . GLY A 1 86 ? 14.251 5.901 -15.821 1.00 84.75 86 GLY A C 1
ATOM 643 O O . GLY A 1 86 ? 15.438 6.188 -15.694 1.00 84.75 86 GLY A O 1
ATOM 644 N N . CYS A 1 87 ? 13.325 6.358 -14.969 1.00 82.00 87 CYS A N 1
ATOM 645 C CA . CYS A 1 87 ? 13.659 7.212 -13.821 1.00 82.00 87 CYS A CA 1
ATOM 646 C C . CYS A 1 87 ? 13.934 6.448 -12.522 1.00 82.00 87 CYS A C 1
ATOM 648 O O . CYS A 1 87 ? 14.538 7.012 -11.609 1.00 82.00 87 CYS A O 1
ATOM 650 N N . THR A 1 88 ? 13.506 5.189 -12.416 1.00 85.62 88 THR A N 1
ATOM 651 C CA . THR A 1 88 ? 13.779 4.336 -11.253 1.00 85.62 88 THR A CA 1
ATOM 652 C C . THR A 1 88 ? 14.218 2.945 -11.689 1.00 85.62 88 THR A C 1
ATOM 654 O O . THR A 1 88 ? 14.017 2.527 -12.829 1.00 85.62 88 THR A O 1
ATOM 657 N N . SER A 1 89 ? 14.817 2.194 -10.766 1.00 86.75 89 SER A N 1
ATOM 658 C CA . SER A 1 89 ? 15.154 0.788 -10.995 1.00 86.75 89 SER A CA 1
ATOM 659 C C . SER A 1 89 ? 13.921 -0.112 -11.134 1.00 86.75 89 SER A C 1
ATOM 661 O O . SER A 1 89 ? 14.076 -1.208 -11.676 1.00 86.75 89 SER A O 1
ATOM 663 N N . TYR A 1 90 ? 12.752 0.344 -10.658 1.00 84.06 90 TYR A N 1
ATOM 664 C CA . TYR A 1 90 ? 11.479 -0.383 -10.654 1.00 84.06 90 TYR A CA 1
ATOM 665 C C . TYR A 1 90 ? 10.730 -0.291 -11.983 1.00 84.06 90 TYR A C 1
ATOM 667 O O . TYR A 1 90 ? 10.080 -1.252 -12.371 1.00 84.06 90 TYR A O 1
ATOM 675 N N . VAL A 1 91 ? 10.817 0.853 -12.666 1.00 89.25 91 VAL A N 1
ATOM 676 C CA . VAL A 1 91 ? 10.113 1.098 -13.928 1.00 89.25 91 VAL A CA 1
ATOM 677 C C . VAL A 1 91 ? 11.123 1.575 -14.962 1.00 89.25 91 VAL A C 1
ATOM 679 O O . VAL A 1 91 ? 11.451 2.759 -15.051 1.00 89.25 91 VAL A O 1
ATOM 682 N N . ARG A 1 92 ? 11.667 0.626 -15.727 1.00 90.44 92 ARG A N 1
ATOM 683 C CA . ARG A 1 92 ? 12.692 0.875 -16.752 1.00 90.44 92 ARG A CA 1
ATOM 684 C C . ARG A 1 92 ? 12.069 0.978 -18.135 1.00 90.44 92 ARG A C 1
ATOM 686 O O . ARG A 1 92 ? 12.528 1.772 -18.950 1.00 90.44 92 ARG A O 1
ATOM 693 N N . THR A 1 93 ? 11.022 0.197 -18.377 1.00 92.38 93 THR A N 1
ATOM 694 C CA . THR A 1 93 ? 10.295 0.138 -19.646 1.00 92.38 93 THR A CA 1
ATOM 695 C C . THR A 1 93 ? 8.845 0.596 -19.490 1.00 92.38 93 THR A C 1
ATOM 697 O O . THR A 1 93 ? 8.328 0.733 -18.380 1.00 92.38 93 THR A O 1
ATOM 700 N N . GLU A 1 94 ? 8.164 0.840 -20.612 1.00 92.31 94 GLU A N 1
ATOM 701 C CA . GLU A 1 94 ? 6.721 1.107 -20.587 1.00 92.31 94 GLU A CA 1
ATOM 702 C C . GLU A 1 94 ? 5.926 -0.135 -20.148 1.00 92.31 94 GLU A C 1
ATOM 704 O O . GLU A 1 94 ? 4.904 0.016 -19.489 1.00 92.31 94 GLU A O 1
ATOM 709 N N . ALA A 1 95 ? 6.413 -1.352 -20.425 1.00 92.75 95 ALA A N 1
ATOM 710 C CA . ALA A 1 95 ? 5.793 -2.579 -19.920 1.00 92.75 95 ALA A CA 1
ATOM 711 C C . ALA A 1 95 ? 5.847 -2.631 -18.383 1.00 92.75 95 ALA A C 1
ATOM 713 O O . ALA A 1 95 ? 4.812 -2.813 -17.747 1.00 92.75 95 ALA A O 1
ATOM 714 N N . ASP A 1 96 ? 7.004 -2.316 -17.789 1.00 91.12 96 ASP A N 1
ATOM 715 C CA . ASP A 1 96 ? 7.159 -2.250 -16.328 1.00 91.12 96 ASP A CA 1
ATOM 716 C C . ASP A 1 96 ? 6.189 -1.231 -15.708 1.00 91.12 96 ASP A C 1
ATOM 718 O O . ASP A 1 96 ? 5.670 -1.429 -14.611 1.00 91.12 96 ASP A O 1
ATOM 722 N N . ARG A 1 97 ? 5.920 -0.123 -16.412 1.00 93.12 97 ARG A N 1
ATOM 723 C CA . ARG A 1 97 ? 4.957 0.890 -15.969 1.00 93.12 97 ARG A CA 1
ATOM 724 C C . ARG A 1 97 ? 3.529 0.354 -16.001 1.00 93.12 97 ARG A C 1
ATOM 726 O O . ARG A 1 97 ? 2.752 0.653 -15.093 1.00 93.12 97 ARG A O 1
ATOM 733 N N . GLN A 1 98 ? 3.162 -0.398 -17.037 1.00 93.94 98 GLN A N 1
ATOM 734 C CA . GLN A 1 98 ? 1.842 -1.023 -17.116 1.00 93.94 98 GLN A CA 1
ATOM 735 C C . GLN A 1 98 ? 1.654 -2.038 -15.989 1.00 93.94 98 GLN A C 1
ATOM 737 O O . GLN A 1 98 ? 0.621 -1.995 -15.319 1.00 93.94 98 GLN A O 1
ATOM 742 N N . ASP A 1 99 ? 2.670 -2.854 -15.709 1.00 92.62 99 ASP A N 1
ATOM 743 C CA . ASP A 1 99 ? 2.661 -3.805 -14.596 1.00 92.62 99 ASP A CA 1
ATOM 744 C C . ASP A 1 99 ? 2.566 -3.085 -13.244 1.00 92.62 99 ASP A C 1
ATOM 746 O O . ASP A 1 99 ? 1.740 -3.437 -12.401 1.00 92.62 99 ASP A O 1
ATOM 750 N N . PHE A 1 100 ? 3.330 -2.005 -13.056 1.00 92.69 100 PHE A N 1
ATOM 751 C CA . PHE A 1 100 ? 3.259 -1.158 -11.864 1.00 92.69 100 PHE A CA 1
ATOM 752 C C . PHE A 1 100 ? 1.842 -0.608 -11.636 1.00 92.69 100 PHE A C 1
ATOM 754 O O . PHE A 1 100 ? 1.290 -0.699 -10.538 1.00 92.69 100 PHE A O 1
ATOM 761 N N . LEU A 1 101 ? 1.213 -0.066 -12.683 1.00 94.31 101 LEU A N 1
ATOM 762 C CA . LEU A 1 101 ? -0.159 0.435 -12.604 1.00 94.31 101 LEU A CA 1
ATOM 763 C C . LEU A 1 101 ? -1.181 -0.695 -12.420 1.00 94.31 101 LEU A C 1
ATOM 765 O O . LEU A 1 101 ? -2.206 -0.481 -11.772 1.00 94.31 101 LEU A O 1
ATOM 769 N N . ALA A 1 102 ? -0.930 -1.884 -12.969 1.00 95.44 102 ALA A N 1
ATOM 770 C CA . ALA A 1 102 ? -1.769 -3.059 -12.764 1.00 95.44 102 ALA A CA 1
ATOM 771 C C . ALA A 1 102 ? -1.760 -3.499 -11.295 1.00 95.44 102 ALA A C 1
ATOM 773 O O . ALA A 1 102 ? -2.832 -3.723 -10.737 1.00 95.44 102 ALA A O 1
ATOM 774 N N . VAL A 1 103 ? -0.593 -3.524 -10.643 1.00 95.44 103 VAL A N 1
ATOM 775 C CA . VAL A 1 103 ? -0.473 -3.806 -9.201 1.00 95.44 103 VAL A CA 1
ATOM 776 C C . VAL A 1 103 ? -1.274 -2.800 -8.373 1.00 95.44 103 VAL A C 1
ATOM 778 O O . VAL A 1 103 ? -2.031 -3.202 -7.490 1.00 95.44 103 VAL A O 1
ATOM 781 N N . CYS A 1 104 ? -1.172 -1.501 -8.683 1.00 94.88 104 CYS A N 1
ATOM 782 C CA . CYS A 1 104 ? -1.971 -0.471 -8.013 1.00 94.88 104 CYS A CA 1
ATOM 783 C C . CYS A 1 104 ? -3.475 -0.747 -8.134 1.00 94.88 104 CYS A C 1
ATOM 785 O O . CYS A 1 104 ? -4.177 -0.747 -7.126 1.00 94.88 104 CYS A O 1
ATOM 787 N N . ARG A 1 105 ? -3.966 -1.010 -9.354 1.00 95.69 105 ARG A N 1
ATOM 788 C CA . ARG A 1 105 ? -5.392 -1.283 -9.602 1.00 95.69 105 ARG A CA 1
ATOM 789 C C . ARG A 1 105 ? -5.867 -2.518 -8.846 1.00 95.69 105 ARG A C 1
ATOM 791 O O . ARG A 1 105 ? -6.802 -2.414 -8.067 1.00 95.69 105 ARG A O 1
ATOM 798 N N . GLN A 1 106 ? -5.164 -3.640 -8.992 1.00 96.44 106 GLN A N 1
ATOM 799 C CA . GLN A 1 106 ? -5.531 -4.892 -8.327 1.00 96.44 106 GLN A CA 1
ATOM 800 C C . GLN A 1 106 ? -5.548 -4.751 -6.799 1.00 96.44 106 GLN A C 1
ATOM 802 O O . GLN A 1 106 ? -6.421 -5.306 -6.134 1.00 96.44 106 GLN A O 1
ATOM 807 N N . TYR A 1 107 ? -4.600 -3.999 -6.229 1.00 96.25 107 TYR A N 1
ATOM 808 C CA . TYR A 1 107 ? -4.605 -3.720 -4.796 1.00 96.25 107 TYR A CA 1
ATOM 809 C C . TYR A 1 107 ? -5.818 -2.875 -4.386 1.00 96.25 107 TYR A C 1
ATOM 811 O O . TYR A 1 107 ? -6.465 -3.189 -3.388 1.00 96.25 107 TYR A O 1
ATOM 819 N N . PHE A 1 108 ? -6.147 -1.818 -5.134 1.00 95.50 108 PHE A N 1
ATOM 820 C CA . PHE A 1 108 ? -7.304 -0.976 -4.820 1.00 95.50 108 PHE A CA 1
ATOM 821 C C . PHE A 1 108 ? -8.630 -1.715 -4.985 1.00 95.50 108 PHE A C 1
ATOM 823 O O . PHE A 1 108 ? -9.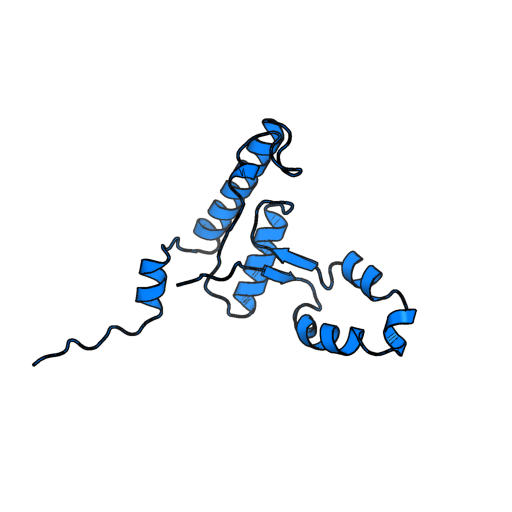495 -1.558 -4.129 1.00 95.50 108 PHE A O 1
ATOM 830 N N . ASP A 1 109 ? -8.763 -2.564 -6.002 1.00 96.31 109 ASP A N 1
ATOM 831 C CA . ASP A 1 109 ? -9.942 -3.411 -6.195 1.00 96.31 109 ASP A CA 1
ATOM 832 C C . ASP A 1 109 ? -10.136 -4.349 -4.994 1.00 96.31 109 ASP A C 1
ATOM 834 O O . ASP A 1 109 ? -11.229 -4.436 -4.433 1.00 96.31 109 ASP A O 1
ATOM 838 N N . HIS A 1 110 ? -9.055 -4.978 -4.521 1.00 94.88 110 HIS A N 1
ATOM 839 C CA . HIS A 1 110 ? -9.095 -5.815 -3.322 1.00 94.88 110 HIS A CA 1
ATOM 840 C C . HIS A 1 110 ? -9.416 -5.005 -2.055 1.00 94.88 110 HIS A C 1
ATOM 842 O O . HIS A 1 110 ? -10.244 -5.407 -1.237 1.00 94.88 110 HIS A O 1
ATOM 848 N N . PHE A 1 111 ? -8.768 -3.853 -1.871 1.00 95.38 111 PHE A N 1
ATOM 849 C CA . PHE A 1 111 ? -8.917 -3.038 -0.668 1.00 95.38 111 PHE A CA 1
ATOM 850 C C . PHE A 1 111 ? -10.308 -2.408 -0.555 1.00 95.38 111 PHE A C 1
ATOM 852 O O . PHE A 1 111 ? -10.910 -2.450 0.514 1.00 95.38 111 PHE 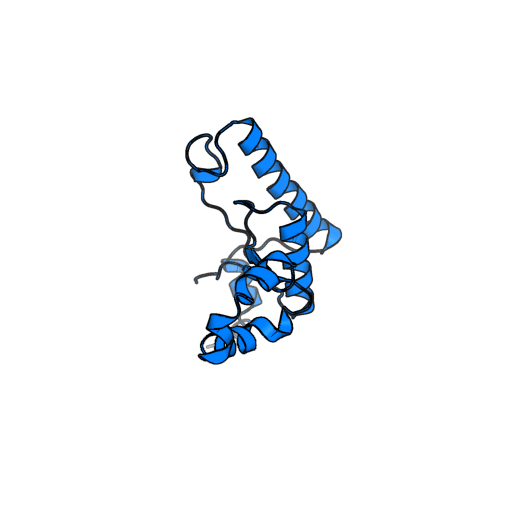A O 1
ATOM 859 N N . LEU A 1 112 ? -10.819 -1.822 -1.636 1.00 95.56 112 LEU A N 1
ATOM 860 C CA . LEU A 1 112 ? -12.112 -1.138 -1.650 1.00 95.56 112 LEU A CA 1
ATOM 861 C C . LEU A 1 112 ? -13.276 -2.124 -1.806 1.00 95.56 112 LEU A C 1
ATOM 863 O O . LEU A 1 112 ? -14.322 -1.928 -1.195 1.00 95.56 112 LEU A O 1
ATOM 867 N N . GLY A 1 113 ? -13.095 -3.183 -2.600 1.00 94.62 113 GLY A N 1
ATOM 868 C CA . GLY A 1 113 ? -14.122 -4.187 -2.861 1.00 94.62 113 GLY A CA 1
ATOM 869 C C . GLY A 1 113 ? -14.196 -5.251 -1.770 1.00 94.62 113 GLY A C 1
ATOM 870 O O . GLY A 1 113 ? -15.160 -5.305 -1.012 1.00 94.62 113 GLY A O 1
ATOM 871 N N . GLU A 1 114 ? -13.180 -6.109 -1.681 1.00 92.25 114 GLU A N 1
ATOM 872 C CA . GLU A 1 114 ? -13.214 -7.279 -0.791 1.00 92.25 114 GLU A CA 1
ATOM 873 C C . GLU A 1 114 ? -13.042 -6.919 0.689 1.00 92.25 114 GLU A C 1
ATOM 875 O O . GLU A 1 114 ? -13.692 -7.513 1.548 1.00 92.25 114 GLU A O 1
ATOM 880 N N . LEU A 1 115 ? -12.167 -5.960 1.009 1.00 92.31 115 LEU A N 1
ATOM 881 C CA . LEU A 1 115 ? -11.919 -5.550 2.398 1.00 92.31 115 LEU A CA 1
ATOM 882 C C . LEU A 1 115 ? -12.886 -4.461 2.890 1.00 92.31 115 LEU A C 1
ATOM 884 O O . LEU A 1 115 ? -12.844 -4.116 4.073 1.00 92.31 115 LEU A O 1
ATOM 888 N N . GLY A 1 116 ? -13.738 -3.913 2.014 1.00 93.50 116 GLY A N 1
ATOM 889 C CA . GLY A 1 116 ? -14.668 -2.827 2.349 1.00 93.50 116 GLY A CA 1
ATOM 890 C C . GLY A 1 116 ? -13.970 -1.538 2.795 1.00 93.50 116 GLY A C 1
ATOM 891 O O . GLY A 1 116 ? -14.518 -0.760 3.578 1.00 93.50 116 GLY A O 1
ATOM 892 N N . GLY A 1 117 ? -12.726 -1.337 2.360 1.00 92.06 117 GLY A N 1
ATOM 893 C CA . GLY A 1 117 ? -11.949 -0.146 2.649 1.00 92.06 117 GLY A CA 1
ATOM 894 C C . GLY A 1 117 ? -12.582 1.103 2.043 1.00 92.06 117 GLY A C 1
ATOM 895 O O . GLY A 1 117 ? -13.293 1.054 1.044 1.00 92.06 117 GLY A O 1
ATOM 896 N N . VAL A 1 118 ? -12.285 2.253 2.642 1.00 93.25 118 VAL A N 1
ATOM 897 C CA . VAL A 1 118 ? -12.726 3.557 2.137 1.00 93.25 118 VAL A CA 1
ATOM 898 C C . VAL A 1 118 ? -11.517 4.437 1.861 1.00 93.25 118 VAL A C 1
ATOM 900 O O . VAL A 1 118 ? -10.558 4.452 2.635 1.00 93.25 118 VAL A O 1
ATOM 903 N N . SER A 1 119 ? -11.559 5.181 0.759 1.00 92.62 119 SER A N 1
ATOM 904 C CA . SER A 1 119 ? -10.581 6.229 0.484 1.00 92.62 119 SER A CA 1
ATOM 905 C C . SER A 1 119 ? -10.928 7.4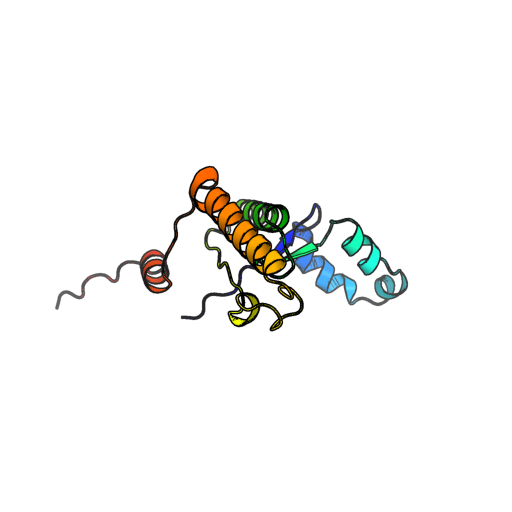74 1.290 1.00 92.62 119 SER A C 1
ATOM 907 O O . SER A 1 119 ? -12.082 7.900 1.298 1.00 92.62 119 SER A O 1
ATOM 909 N N . LEU A 1 120 ? -9.930 8.065 1.940 1.00 91.06 120 LEU A N 1
ATOM 910 C CA . LEU A 1 120 ? -10.077 9.307 2.690 1.00 91.06 120 LEU A CA 1
ATOM 911 C C . LEU A 1 120 ? -8.923 10.238 2.364 1.00 91.06 120 LEU A C 1
ATOM 913 O O . LEU A 1 120 ? -7.773 9.814 2.224 1.00 91.06 120 LEU A O 1
ATOM 917 N N . THR A 1 121 ? -9.226 11.523 2.318 1.00 90.44 121 THR A N 1
ATOM 918 C CA . THR A 1 121 ? -8.219 12.572 2.372 1.00 90.44 121 THR A CA 1
ATOM 919 C C . THR A 1 121 ? -7.665 12.703 3.797 1.00 90.44 121 THR A C 1
ATOM 921 O O . THR A 1 121 ? -8.326 12.345 4.779 1.00 90.44 121 THR A O 1
ATOM 924 N N . PRO A 1 122 ? -6.461 13.280 3.965 1.00 85.81 122 PRO A N 1
ATOM 925 C CA . PRO A 1 122 ? -5.927 13.596 5.289 1.00 85.81 122 PRO A CA 1
ATOM 926 C C . PRO A 1 122 ? -6.854 14.483 6.136 1.00 85.81 122 PRO A C 1
ATOM 928 O O . PRO A 1 122 ? -6.864 14.368 7.362 1.00 85.81 122 PRO A O 1
ATOM 931 N N . ALA A 1 123 ? -7.624 15.368 5.492 1.00 87.88 123 ALA A N 1
ATOM 932 C CA . ALA A 1 123 ? -8.568 16.258 6.162 1.00 87.88 123 ALA A CA 1
ATOM 933 C C . ALA A 1 123 ? -9.754 15.480 6.756 1.00 87.88 123 ALA A C 1
ATOM 935 O O . ALA A 1 123 ? -10.002 15.594 7.955 1.00 87.88 123 ALA A O 1
ATOM 936 N N . GLU A 1 124 ? -10.397 14.620 5.962 1.00 88.81 124 GLU A N 1
ATOM 937 C CA . GLU A 1 124 ? -11.505 13.764 6.415 1.00 88.81 124 GLU A CA 1
ATOM 938 C C . GLU A 1 124 ? -11.050 12.771 7.490 1.00 88.81 124 GLU A C 1
ATOM 940 O O . GLU A 1 124 ? -11.761 12.515 8.461 1.00 88.81 124 GLU A O 1
ATOM 945 N N . LEU A 1 125 ? -9.836 12.223 7.358 1.00 87.75 125 LEU A N 1
ATOM 946 C CA . LEU A 1 125 ? -9.268 11.351 8.383 1.00 87.75 125 LEU A CA 1
ATOM 947 C C . LEU A 1 125 ? -9.110 12.094 9.714 1.00 87.75 125 LEU A C 1
ATOM 949 O O . LEU A 1 125 ? -9.464 11.560 10.763 1.00 87.75 125 LEU A O 1
ATOM 953 N N . ARG A 1 126 ? -8.599 13.330 9.682 1.00 86.19 126 ARG A N 1
ATOM 954 C CA . ARG A 1 126 ? -8.484 14.171 10.879 1.00 86.19 126 ARG A CA 1
ATOM 955 C C . ARG A 1 126 ? -9.850 14.416 11.520 1.00 86.19 126 ARG A C 1
ATOM 957 O O . ARG A 1 126 ? -9.947 14.335 12.738 1.00 86.19 126 ARG A O 1
ATOM 964 N N . GLU A 1 127 ? -10.876 14.704 10.729 1.00 88.00 127 GLU A N 1
ATOM 965 C CA . GLU A 1 127 ? -12.239 14.928 11.230 1.00 88.00 127 GLU A CA 1
ATOM 966 C C . GLU A 1 127 ? -12.836 13.681 11.882 1.00 88.00 127 GLU A C 1
ATOM 968 O O . GLU A 1 127 ? -13.501 13.791 12.904 1.00 88.00 127 GLU A O 1
ATOM 973 N N . ARG A 1 128 ? -12.550 12.487 11.351 1.00 85.88 128 ARG A N 1
ATOM 974 C CA . ARG A 1 128 ? -13.000 11.219 11.948 1.00 85.88 128 ARG A CA 1
ATOM 975 C C . ARG A 1 128 ? -12.255 10.840 13.226 1.00 85.88 128 ARG A C 1
ATOM 977 O O . ARG A 1 128 ? -12.804 10.119 14.053 1.00 85.88 128 ARG A O 1
ATOM 984 N N . LEU A 1 129 ? -10.993 11.249 13.357 1.00 84.56 129 LEU A N 1
ATOM 985 C CA . LEU A 1 129 ? -10.151 10.910 14.509 1.00 84.56 129 LEU A CA 1
ATOM 986 C C . LEU A 1 129 ? -10.290 11.901 15.667 1.00 84.56 129 LEU A C 1
ATOM 988 O O . LEU A 1 129 ? -10.057 11.525 16.815 1.00 84.56 129 LEU A O 1
ATOM 992 N N . LEU A 1 130 ? -10.625 13.160 15.384 1.00 82.31 130 LEU A N 1
ATOM 993 C CA . LEU A 1 130 ? -10.847 14.165 16.415 1.00 82.31 130 LEU A CA 1
ATOM 994 C C . LEU A 1 130 ? -12.322 14.147 16.836 1.00 82.31 130 LEU A C 1
ATOM 996 O O . LEU A 1 130 ? -13.192 14.186 15.970 1.00 82.31 130 LEU A O 1
ATOM 1000 N N . PRO A 1 131 ? -12.638 14.130 18.143 1.00 62.41 131 PRO A N 1
ATOM 1001 C CA . PRO A 1 131 ? -14.013 14.319 18.581 1.00 62.41 131 PRO A CA 1
ATOM 1002 C C . PRO A 1 131 ? -14.528 15.666 18.061 1.00 62.41 131 PRO A C 1
ATOM 1004 O O . PRO A 1 131 ? -13.799 16.664 18.085 1.00 62.41 131 PRO A O 1
ATOM 1007 N N . SER A 1 132 ? -15.776 15.696 17.588 1.00 59.75 132 SER A N 1
ATOM 1008 C CA . SER A 1 132 ? -16.464 16.931 17.206 1.00 59.75 132 SER A CA 1
ATOM 1009 C C . SER A 1 132 ? -16.335 17.931 18.352 1.00 59.75 132 SER A C 1
ATOM 1011 O O . SER A 1 132 ? -16.817 17.672 19.457 1.00 59.75 132 SER A O 1
ATOM 1013 N N . ARG A 1 133 ? -15.629 19.042 18.116 1.00 56.97 133 ARG A N 1
ATOM 1014 C CA . ARG A 1 133 ? -15.467 20.096 19.121 1.00 56.97 133 ARG A CA 1
ATOM 1015 C C . ARG A 1 133 ? -16.874 20.552 19.526 1.00 56.97 133 ARG A C 1
ATOM 1017 O O . ARG A 1 133 ? -17.627 20.899 18.617 1.00 56.97 133 ARG A O 1
ATOM 1024 N N . PRO A 1 134 ? -17.252 20.547 20.819 1.00 54.19 134 PRO A N 1
ATOM 1025 C CA . PRO A 1 134 ? -18.535 21.107 21.213 1.00 54.19 134 PRO A CA 1
ATOM 1026 C C . PRO A 1 134 ? -18.586 22.554 20.722 1.00 54.19 134 PRO A C 1
ATOM 1028 O O . PRO A 1 134 ? -17.604 23.295 20.853 1.00 54.19 134 PRO A O 1
ATOM 1031 N N . GLU A 1 135 ? -19.690 22.918 20.071 1.00 50.88 135 GLU A N 1
ATOM 1032 C CA . GLU A 1 135 ? -19.912 24.286 19.628 1.00 50.88 135 GLU A CA 1
ATOM 1033 C C . GLU A 1 135 ? -19.803 25.206 20.844 1.00 50.88 135 GLU A C 1
ATOM 1035 O O . GLU A 1 135 ? -20.478 25.023 21.858 1.00 50.88 135 GLU A O 1
ATOM 1040 N N . SER A 1 136 ? -18.879 26.161 20.766 1.00 50.66 136 SER A N 1
ATOM 1041 C CA . SER A 1 136 ? -18.716 27.192 21.782 1.00 50.66 136 SER A CA 1
ATOM 1042 C C . SER A 1 136 ? -19.904 28.138 21.667 1.00 50.66 136 SER A C 1
ATOM 1044 O O . SER A 1 136 ? -19.853 29.104 20.914 1.00 50.66 136 SER A O 1
ATOM 1046 N N . SER A 1 137 ? -20.984 27.831 22.382 1.00 51.84 137 SER A N 1
ATOM 1047 C CA . SER A 1 137 ? -22.040 28.792 22.684 1.00 51.84 137 SER A CA 1
ATOM 1048 C C . SER A 1 137 ? -21.516 29.776 23.730 1.00 51.84 137 SER A C 1
ATOM 1050 O O . SER A 1 137 ? -21.521 29.443 24.914 1.00 51.84 137 SER A O 1
ATOM 1052 N N . ALA A 1 138 ? -21.062 30.952 23.290 1.00 41.56 138 ALA A N 1
ATOM 1053 C CA . ALA A 1 138 ? -21.121 32.231 24.014 1.00 41.56 138 ALA A CA 1
ATOM 1054 C C . ALA A 1 138 ? -20.614 33.363 23.112 1.00 41.56 138 ALA A C 1
ATOM 1056 O O . ALA A 1 138 ? -19.464 33.247 22.628 1.00 41.56 138 ALA A O 1
#